Protein AF-A0A4R3MJ54-F1 (afdb_monomer_lite)

Secondary structure (DSSP, 8-state):
--HHHHHHHHH--S------S--PPP---HHHHHHHHHHHHH-TT--HHHHHHHHHHTT----HHHHHHHHHHHHHTTSS--HHHHT------------SS-PPPPTT-----

Organism: NCBI:txid747076

Foldseek 3Di:
DPPVVVVCCVVPVDDDDPDDPDDDDDPDDPVLLVLLLVVCVVPVQDALVRSVVVCVVVVDPDDSVNSNVSVVVCVVVVSHPDNVVVVPDPDDDPPPPPPPDDDDDPPPDDPDD

Structure (mmCIF, N/CA/C/O backbone):
data_AF-A0A4R3MJ54-F1
#
_entry.id   AF-A0A4R3MJ54-F1
#
loop_
_atom_site.group_PDB
_atom_site.id
_atom_site.type_symbol
_atom_site.label_atom_id
_atom_site.label_alt_id
_atom_site.label_comp_id
_atom_site.label_asym_id
_atom_site.label_entity_id
_atom_site.label_seq_id
_atom_site.pdbx_PDB_ins_code
_atom_site.Cartn_x
_atom_site.Cartn_y
_atom_site.Cartn_z
_atom_site.occupancy
_atom_site.B_iso_or_equiv
_atom_site.auth_seq_id
_atom_site.auth_comp_id
_atom_site.auth_asym_id
_atom_site.auth_atom_id
_atom_site.pdbx_PDB_model_num
ATOM 1 N N . MET A 1 1 ? 2.375 31.505 27.349 1.00 58.31 1 MET A N 1
ATOM 2 C CA . MET A 1 1 ? 1.469 30.976 26.301 1.00 58.31 1 MET A CA 1
ATOM 3 C C . MET A 1 1 ? 0.898 32.161 25.542 1.00 58.31 1 MET A C 1
ATOM 5 O O . MET A 1 1 ? 0.483 33.096 26.214 1.00 58.31 1 MET A O 1
ATOM 9 N N . PRO A 1 2 ? 0.889 32.179 24.201 1.00 77.75 2 PRO A N 1
ATOM 10 C CA . PRO A 1 2 ? 0.286 33.289 23.465 1.00 77.75 2 PRO A CA 1
ATOM 11 C C . PRO A 1 2 ? -1.209 33.415 23.804 1.00 77.75 2 PRO A C 1
ATOM 13 O O . PRO A 1 2 ? -1.910 32.402 23.894 1.00 77.75 2 PRO A O 1
ATOM 16 N N . HIS A 1 3 ? -1.696 34.650 23.979 1.00 69.94 3 HIS A N 1
ATOM 17 C CA . HIS A 1 3 ? -3.081 34.949 24.382 1.00 69.94 3 HIS A CA 1
ATOM 18 C C . HIS A 1 3 ? -4.115 34.290 23.454 1.00 69.94 3 HIS A C 1
ATOM 20 O O . HIS A 1 3 ? -5.121 33.761 23.918 1.00 69.94 3 HIS A O 1
ATOM 26 N N . SER A 1 4 ? -3.814 34.205 22.154 1.00 72.00 4 SER A N 1
ATOM 27 C CA . SER A 1 4 ? -4.653 33.542 21.144 1.00 72.00 4 SER A CA 1
ATOM 28 C C . SER A 1 4 ? -4.930 32.062 21.435 1.00 72.00 4 SER A C 1
ATOM 30 O O . SER A 1 4 ? -5.965 31.529 21.040 1.00 72.00 4 SER A O 1
ATOM 32 N N . THR A 1 5 ? -4.027 31.379 22.144 1.00 67.00 5 THR A N 1
ATOM 33 C CA . THR A 1 5 ? -4.227 29.987 22.559 1.00 67.00 5 THR A CA 1
ATOM 34 C C . THR A 1 5 ? -5.134 29.911 23.784 1.00 67.00 5 THR A C 1
ATOM 36 O O . THR A 1 5 ? -6.029 29.073 23.789 1.00 67.00 5 THR A O 1
ATOM 39 N N . LEU A 1 6 ? -4.958 30.792 24.777 1.00 76.50 6 LEU A N 1
ATOM 40 C CA . LEU A 1 6 ? -5.797 30.839 25.984 1.00 76.50 6 LEU A CA 1
ATOM 41 C C . LEU A 1 6 ? -7.266 31.123 25.649 1.00 76.50 6 LEU A C 1
ATOM 43 O O . LEU A 1 6 ? -8.127 30.332 26.027 1.00 76.50 6 LEU A O 1
ATOM 47 N N . TYR A 1 7 ? -7.539 32.161 24.852 1.00 80.94 7 TYR A N 1
ATOM 48 C CA . TYR A 1 7 ? -8.907 32.496 24.436 1.00 80.94 7 TYR A CA 1
ATOM 49 C C . TYR A 1 7 ? -9.573 31.365 23.644 1.00 80.94 7 TYR A C 1
ATOM 51 O O . TYR A 1 7 ? -10.727 31.025 23.890 1.00 80.94 7 TYR A O 1
ATOM 59 N N . ARG A 1 8 ? -8.824 30.681 22.768 1.00 67.81 8 ARG A N 1
ATOM 60 C CA . ARG A 1 8 ? -9.337 29.525 22.017 1.00 67.81 8 ARG A CA 1
ATOM 61 C C . ARG A 1 8 ? -9.779 28.370 22.926 1.00 67.81 8 ARG A C 1
ATOM 63 O O . ARG A 1 8 ? -10.721 27.669 22.572 1.00 67.81 8 ARG A O 1
ATOM 70 N N . TRP A 1 9 ? -9.092 28.135 24.046 1.00 75.88 9 TRP A N 1
ATOM 71 C CA . TRP A 1 9 ? -9.472 27.099 25.018 1.00 75.88 9 TRP A CA 1
ATOM 72 C C . TRP A 1 9 ? -10.638 27.532 25.904 1.00 75.88 9 TRP A C 1
ATOM 74 O O . TRP A 1 9 ? -11.482 26.696 26.214 1.00 75.88 9 TRP A O 1
ATOM 84 N N . GLN A 1 10 ? -10.697 28.814 26.271 1.00 78.75 10 GLN A N 1
ATOM 85 C CA . GLN A 1 10 ? -11.785 29.379 27.065 1.00 78.75 10 GLN A CA 1
ATOM 86 C C . GLN A 1 10 ? -13.118 29.358 26.301 1.00 78.75 10 GLN A C 1
ATOM 88 O O . GLN A 1 10 ? -14.137 28.982 26.866 1.00 78.75 10 GLN A O 1
ATOM 93 N N . GLU A 1 11 ? -13.109 29.678 25.003 1.00 75.19 11 GLU A N 1
ATOM 94 C CA . GLU A 1 11 ? -14.313 29.617 24.161 1.00 75.19 11 GLU A CA 1
ATOM 95 C C . GLU A 1 11 ? -14.682 28.193 23.718 1.00 75.19 11 GLU A C 1
ATOM 97 O O . GLU A 1 11 ? -15.835 27.922 23.382 1.00 75.19 11 GLU A O 1
ATOM 102 N N . ARG A 1 12 ? -13.704 27.281 23.615 1.00 72.00 12 ARG A N 1
ATOM 103 C CA . ARG A 1 12 ? -13.902 25.933 23.048 1.00 72.00 12 ARG A CA 1
ATOM 104 C C . ARG A 1 12 ? -13.123 24.880 23.845 1.00 72.00 12 ARG A C 1
ATOM 106 O O . ARG A 1 12 ? -12.088 24.402 23.367 1.00 72.00 12 ARG A O 1
ATOM 113 N N . PRO A 1 13 ? -13.624 24.487 25.031 1.00 75.62 13 PRO A N 1
ATOM 114 C CA . PRO A 1 13 ? -12.937 23.550 25.923 1.00 75.62 13 PRO A CA 1
ATOM 115 C C . PRO A 1 13 ? -12.831 22.129 25.344 1.00 75.62 13 PRO A C 1
ATOM 117 O O . PRO A 1 13 ? -11.919 21.376 25.696 1.00 75.62 13 PRO A O 1
ATOM 120 N N . GLU A 1 14 ? -13.708 21.760 24.404 1.00 78.94 14 GLU A N 1
ATOM 121 C CA . GLU A 1 14 ? -13.667 20.445 23.768 1.00 78.94 14 GLU A CA 1
ATOM 122 C C . GLU A 1 14 ? -12.573 20.315 22.698 1.00 78.94 14 GLU A C 1
ATOM 124 O O . GLU A 1 14 ? -12.481 21.063 21.715 1.00 78.94 14 GLU A O 1
ATOM 129 N N . ARG A 1 15 ? -11.741 19.280 22.857 1.00 72.19 15 ARG A N 1
ATOM 130 C CA . ARG A 1 15 ? -10.615 18.986 21.966 1.00 72.19 15 ARG A CA 1
ATOM 131 C C . ARG A 1 15 ? -11.093 18.428 20.625 1.00 72.19 15 ARG A C 1
ATOM 133 O O . ARG A 1 15 ? -11.213 17.221 20.447 1.00 72.19 15 ARG A O 1
ATOM 140 N N . ARG A 1 16 ? -11.267 19.300 19.630 1.00 73.69 16 ARG A N 1
ATOM 141 C CA . ARG A 1 16 ? -11.438 18.875 18.229 1.00 73.69 16 ARG A CA 1
ATOM 142 C C . ARG A 1 16 ? -10.146 18.307 17.632 1.00 73.69 16 ARG A C 1
ATOM 144 O O . ARG A 1 16 ? -9.034 18.652 18.041 1.00 73.69 16 ARG A O 1
ATOM 151 N N . SER A 1 17 ? -10.308 17.475 16.603 1.00 79.12 17 SER A N 1
ATOM 152 C CA . SER A 1 17 ? -9.201 16.934 15.811 1.00 79.12 17 SER A CA 1
ATOM 153 C C . SER A 1 17 ? -8.301 18.046 15.260 1.00 79.12 17 SER A C 1
ATOM 155 O O . SER A 1 17 ? -8.778 19.043 14.719 1.00 79.12 17 SER A O 1
ATOM 157 N N . ARG A 1 18 ? -6.982 17.848 15.364 1.00 82.00 18 ARG A N 1
ATOM 158 C CA . ARG A 1 18 ? -5.956 18.728 14.775 1.00 82.00 18 ARG A CA 1
ATOM 159 C C . ARG A 1 18 ? -5.631 18.362 13.325 1.00 82.00 18 ARG A C 1
ATOM 161 O O . ARG A 1 18 ? -4.673 18.884 12.761 1.00 82.00 18 ARG A O 1
ATOM 168 N N . ARG A 1 19 ? -6.377 17.424 12.732 1.00 83.81 19 ARG A N 1
ATOM 169 C CA . ARG A 1 19 ? -6.112 16.950 11.375 1.00 83.81 19 ARG A CA 1
ATOM 170 C C . ARG A 1 19 ? -6.243 18.117 10.383 1.00 83.81 19 ARG A C 1
ATOM 172 O O . ARG A 1 19 ? -7.262 18.809 10.411 1.00 83.81 19 ARG A O 1
ATOM 179 N N . PRO A 1 20 ? -5.255 18.326 9.494 1.00 90.25 20 PRO A N 1
ATOM 180 C CA . PRO A 1 20 ? -5.349 19.325 8.438 1.00 90.25 20 PRO A CA 1
ATOM 181 C C . PRO A 1 20 ? -6.620 19.149 7.605 1.00 90.25 20 PRO A C 1
ATOM 183 O O . PRO A 1 20 ? -6.979 18.027 7.243 1.00 90.25 20 PRO A O 1
ATOM 186 N N . LYS A 1 21 ? -7.274 20.266 7.266 1.00 86.88 21 LYS A N 1
ATOM 187 C CA . LYS A 1 21 ? -8.498 20.266 6.446 1.00 86.88 21 LYS A CA 1
ATOM 188 C C . LYS A 1 21 ? -8.245 19.799 5.008 1.00 86.88 21 LYS A C 1
ATOM 190 O O . LYS A 1 21 ? -9.147 19.269 4.374 1.00 86.88 21 LYS A O 1
ATOM 195 N N . ARG A 1 22 ? -7.027 19.998 4.491 1.00 87.06 22 ARG A N 1
ATOM 196 C CA . ARG A 1 22 ? -6.618 19.591 3.141 1.00 87.06 22 ARG A CA 1
ATOM 197 C C . ARG A 1 22 ? -5.481 18.583 3.239 1.00 87.06 22 ARG A C 1
ATOM 199 O O . ARG A 1 22 ? -4.383 18.915 3.671 1.00 87.06 22 ARG A O 1
ATOM 206 N N . THR A 1 23 ? -5.759 17.348 2.842 1.00 85.62 23 THR A N 1
ATOM 207 C CA . THR A 1 23 ? -4.754 16.291 2.683 1.00 85.62 23 THR A CA 1
ATOM 208 C C . THR A 1 23 ? -4.680 15.896 1.220 1.00 85.62 23 THR A C 1
ATOM 210 O O . THR A 1 23 ? -5.715 15.843 0.559 1.00 85.62 23 THR A O 1
ATOM 213 N N . ARG A 1 24 ? -3.481 15.584 0.718 1.00 81.94 24 ARG A N 1
ATOM 214 C CA . ARG A 1 24 ? -3.311 15.122 -0.665 1.00 81.94 24 ARG A CA 1
ATOM 215 C C . ARG A 1 24 ? -4.176 13.871 -0.917 1.00 81.94 24 ARG A C 1
ATOM 217 O O . ARG A 1 24 ? -4.052 12.909 -0.151 1.00 81.94 24 ARG A O 1
ATOM 224 N N . PRO A 1 25 ? -5.037 13.862 -1.950 1.00 79.19 25 PRO A N 1
ATOM 225 C CA . PRO A 1 25 ? -5.807 12.678 -2.305 1.00 79.19 25 PRO A CA 1
ATOM 226 C C . PRO A 1 25 ? -4.886 11.581 -2.848 1.00 79.19 25 PRO A C 1
ATOM 228 O O . PRO A 1 25 ? -3.768 11.840 -3.299 1.00 79.19 25 PRO A O 1
ATOM 231 N N . LYS A 1 26 ? -5.354 10.334 -2.807 1.00 81.50 26 LYS A N 1
ATOM 232 C CA . LYS A 1 26 ? -4.662 9.226 -3.477 1.00 81.50 26 LYS A CA 1
ATOM 233 C C . LYS A 1 26 ? -4.754 9.458 -4.988 1.00 81.50 26 LYS A C 1
ATOM 235 O O . LYS A 1 26 ? -5.854 9.593 -5.503 1.00 81.50 26 LYS A O 1
ATOM 240 N N . THR A 1 27 ? -3.618 9.498 -5.680 1.00 85.75 27 THR A N 1
ATOM 241 C CA . THR A 1 27 ? -3.530 9.777 -7.130 1.00 85.75 27 THR A CA 1
ATOM 242 C C . THR A 1 27 ? -3.264 8.503 -7.943 1.00 85.75 27 THR A C 1
ATOM 244 O O . THR A 1 27 ? -2.604 8.546 -8.973 1.00 85.75 27 THR A O 1
ATOM 247 N N . TRP A 1 28 ? -3.663 7.329 -7.451 1.00 89.06 28 TRP A N 1
ATOM 248 C CA . TRP A 1 28 ? -3.352 6.076 -8.148 1.00 89.06 28 TRP A CA 1
ATOM 249 C C . TRP A 1 28 ? -4.327 5.861 -9.297 1.00 89.06 28 TRP A C 1
ATOM 251 O O . TRP A 1 28 ? -5.535 5.990 -9.107 1.00 89.06 28 TRP A O 1
ATOM 261 N N . MET A 1 29 ? -3.799 5.513 -10.467 1.00 89.69 29 MET A N 1
ATOM 262 C CA . MET A 1 29 ? -4.618 5.151 -11.620 1.00 89.69 29 MET A CA 1
ATOM 263 C C . MET A 1 29 ? -5.394 3.854 -11.331 1.00 89.69 29 MET A C 1
ATOM 265 O O . MET A 1 29 ? -4.802 2.939 -10.751 1.00 89.69 29 MET A O 1
ATOM 269 N N . PRO A 1 30 ? -6.667 3.734 -11.752 1.00 91.56 30 PRO A N 1
ATOM 270 C CA . PRO A 1 30 ? -7.459 2.515 -11.563 1.00 91.56 30 PRO A CA 1
ATOM 271 C C . PRO A 1 30 ? -6.763 1.262 -12.107 1.00 91.56 30 PRO A C 1
ATOM 273 O O . PRO A 1 30 ? -6.607 0.291 -11.373 1.00 91.56 30 PRO A O 1
ATOM 276 N N . ALA A 1 31 ? -6.197 1.351 -13.315 1.00 93.50 31 ALA A N 1
ATOM 277 C CA . ALA A 1 31 ? -5.456 0.259 -13.951 1.00 93.50 31 ALA A CA 1
ATOM 278 C C . ALA A 1 31 ? -4.279 -0.258 -13.100 1.00 93.50 31 ALA A C 1
ATOM 280 O O . ALA A 1 31 ? -4.019 -1.456 -13.044 1.00 93.50 31 ALA A O 1
ATOM 281 N N . LEU A 1 32 ? -3.583 0.630 -12.380 1.00 94.88 32 LEU A N 1
ATOM 282 C CA . LEU A 1 32 ? -2.505 0.222 -11.478 1.00 94.88 32 LEU A CA 1
ATOM 283 C C . LEU A 1 32 ? -3.050 -0.538 -10.260 1.00 94.88 32 LEU A C 1
ATOM 285 O O . LEU A 1 32 ? -2.410 -1.467 -9.773 1.00 94.88 32 LEU A O 1
ATOM 289 N N . VAL A 1 33 ? -4.204 -0.123 -9.736 1.00 95.00 33 VAL A N 1
ATOM 290 C CA . VAL A 1 33 ? -4.841 -0.799 -8.599 1.00 95.00 33 VAL A CA 1
ATOM 291 C C . VAL A 1 33 ? -5.287 -2.200 -9.005 1.00 95.00 33 VAL A C 1
ATOM 293 O O . VAL A 1 33 ? -4.995 -3.140 -8.271 1.00 95.00 33 VAL A O 1
ATOM 296 N N . GLU A 1 34 ? -5.900 -2.338 -10.179 1.00 95.62 34 GLU A N 1
ATOM 297 C CA . GLU A 1 34 ? -6.322 -3.622 -10.751 1.00 95.62 34 GLU A CA 1
ATOM 298 C C . GLU A 1 34 ? -5.130 -4.548 -11.020 1.00 95.62 34 GLU A C 1
ATOM 300 O O . GLU A 1 34 ? -5.147 -5.706 -10.609 1.00 95.62 34 GLU A O 1
ATOM 305 N N . ALA A 1 35 ? -4.045 -4.035 -11.609 1.00 95.81 35 ALA A N 1
ATOM 306 C CA . ALA A 1 35 ? -2.832 -4.821 -11.842 1.00 95.81 35 ALA A CA 1
ATOM 307 C C . ALA A 1 35 ? -2.197 -5.315 -10.529 1.00 95.81 35 ALA A C 1
ATOM 309 O O . ALA A 1 35 ? -1.762 -6.465 -10.426 1.00 95.81 35 ALA A O 1
ATOM 310 N N . VAL A 1 36 ? -2.163 -4.463 -9.494 1.00 95.50 36 VAL A N 1
ATOM 311 C CA . VAL A 1 36 ? -1.693 -4.854 -8.155 1.00 95.50 36 VAL A CA 1
ATOM 312 C C . VAL A 1 36 ? -2.629 -5.885 -7.528 1.00 95.50 36 VAL A C 1
ATOM 314 O O . VAL A 1 36 ? -2.138 -6.811 -6.887 1.00 95.50 36 VAL A O 1
ATOM 317 N N . GLU A 1 37 ? -3.944 -5.732 -7.679 1.00 95.62 37 GLU A N 1
ATOM 318 C CA . GLU A 1 37 ? -4.943 -6.674 -7.170 1.00 95.62 37 GLU A CA 1
ATOM 319 C C . GLU A 1 37 ? -4.790 -8.048 -7.826 1.00 95.62 37 GLU A C 1
ATOM 321 O O . GLU A 1 37 ? -4.598 -9.022 -7.102 1.00 95.62 37 GLU A O 1
ATOM 326 N N . SER A 1 38 ? -4.749 -8.118 -9.161 1.00 95.50 38 SER A N 1
ATOM 327 C CA . SER A 1 38 ? -4.558 -9.364 -9.919 1.00 95.50 38 SER A CA 1
ATOM 328 C C . SER A 1 38 ? -3.294 -10.098 -9.480 1.00 95.50 38 SER A C 1
ATOM 330 O O . SER A 1 38 ? -3.370 -11.218 -8.983 1.00 95.50 38 SER A O 1
ATOM 332 N N . LEU A 1 39 ? -2.132 -9.432 -9.529 1.00 95.12 39 LEU A N 1
ATOM 333 C CA . LEU A 1 39 ? -0.857 -10.049 -9.140 1.00 95.12 39 LEU A CA 1
ATOM 334 C C . LEU A 1 39 ? -0.854 -10.531 -7.689 1.00 95.12 39 LEU A C 1
ATOM 336 O O . LEU A 1 39 ? -0.135 -11.460 -7.320 1.00 95.12 39 LEU A O 1
ATOM 340 N N . ARG A 1 40 ? -1.613 -9.858 -6.831 1.00 93.81 40 ARG A N 1
ATOM 341 C CA . ARG A 1 40 ? -1.702 -10.191 -5.420 1.00 93.81 40 ARG A CA 1
ATOM 342 C C . ARG A 1 40 ? -2.675 -11.339 -5.157 1.00 93.81 40 ARG A C 1
ATOM 344 O O . ARG A 1 40 ? -2.465 -12.044 -4.174 1.00 93.81 40 ARG A O 1
ATOM 351 N N . LEU A 1 41 ? -3.689 -11.534 -5.994 1.00 92.50 41 LEU A N 1
ATOM 352 C CA . LEU A 1 41 ? -4.551 -12.716 -5.973 1.00 92.50 41 LEU A CA 1
ATOM 353 C C . LEU A 1 41 ? -3.798 -13.946 -6.495 1.00 92.50 41 LEU A C 1
ATOM 355 O O . LEU A 1 41 ? -3.816 -14.979 -5.829 1.00 92.50 41 LEU A O 1
ATOM 359 N N . ASP A 1 42 ? -3.044 -13.798 -7.587 1.00 93.69 42 ASP A N 1
ATOM 360 C CA . ASP A 1 42 ? -2.206 -14.864 -8.160 1.00 93.69 42 ASP A CA 1
ATOM 361 C C . ASP A 1 42 ? -1.057 -15.257 -7.218 1.00 93.69 42 ASP A C 1
ATOM 363 O O . ASP A 1 42 ? -0.678 -16.424 -7.081 1.00 93.69 42 ASP A O 1
ATOM 367 N N . HIS A 1 43 ? -0.487 -14.263 -6.529 1.00 92.19 43 HIS A N 1
ATOM 368 C CA . HIS A 1 43 ? 0.653 -14.437 -5.636 1.00 92.19 43 HIS A CA 1
ATOM 369 C C . HIS A 1 43 ? 0.394 -13.838 -4.247 1.00 92.19 43 HIS A C 1
ATOM 371 O O . HIS A 1 43 ? 1.003 -12.836 -3.839 1.00 92.19 43 HIS A O 1
ATOM 377 N N . PRO A 1 44 ? -0.439 -14.499 -3.429 1.00 89.56 44 PRO A N 1
ATOM 378 C CA . PRO A 1 44 ? -0.938 -13.935 -2.177 1.00 89.56 44 PRO A CA 1
ATOM 379 C C . PRO A 1 44 ? 0.146 -13.744 -1.100 1.00 89.56 44 PRO A C 1
ATOM 381 O O . PRO A 1 44 ? -0.018 -12.971 -0.148 1.00 89.56 44 PRO A O 1
ATOM 384 N N . MET A 1 45 ? 1.312 -14.376 -1.264 1.00 88.88 45 MET A N 1
ATOM 385 C CA . MET A 1 45 ? 2.459 -14.235 -0.360 1.00 88.88 45 MET A CA 1
ATOM 386 C C . MET A 1 45 ? 3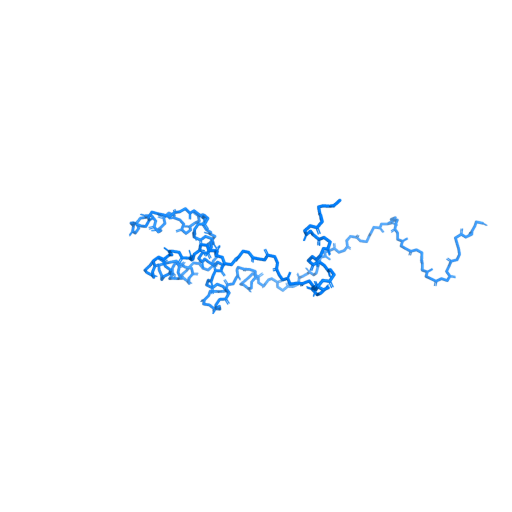.447 -13.126 -0.757 1.00 88.88 45 MET A C 1
ATOM 388 O O . MET A 1 45 ? 4.340 -12.798 0.026 1.00 88.88 45 MET A O 1
ATOM 392 N N . TRP A 1 46 ? 3.329 -12.528 -1.944 1.00 92.06 46 TRP A N 1
ATOM 393 C CA . TRP A 1 46 ? 4.350 -11.613 -2.460 1.00 92.06 46 TRP A CA 1
ATOM 394 C C . TRP A 1 46 ? 4.237 -10.207 -1.880 1.00 92.06 46 TRP A C 1
ATOM 396 O O . TRP A 1 46 ? 3.257 -9.502 -2.095 1.00 92.06 46 TRP A O 1
ATOM 406 N N . GLY A 1 47 ? 5.258 -9.769 -1.143 1.00 89.50 47 GLY A N 1
ATOM 407 C CA . GLY A 1 47 ? 5.331 -8.398 -0.637 1.00 89.50 47 GLY A CA 1
ATOM 408 C C . GLY A 1 47 ? 5.579 -7.356 -1.737 1.00 89.50 47 GLY A C 1
ATOM 409 O O . GLY A 1 47 ? 5.876 -7.687 -2.883 1.00 89.50 47 GLY A O 1
ATOM 410 N N . LYS A 1 48 ? 5.542 -6.074 -1.352 1.00 92.75 48 LYS A N 1
ATOM 411 C CA . LYS A 1 48 ? 5.741 -4.917 -2.247 1.00 92.75 48 LYS A CA 1
ATOM 412 C C . LYS A 1 48 ? 6.985 -5.012 -3.149 1.00 92.75 48 LYS A C 1
ATOM 414 O O . LYS A 1 48 ? 6.895 -4.685 -4.323 1.00 92.75 48 LYS A O 1
ATOM 419 N N . ALA A 1 49 ? 8.100 -5.527 -2.624 1.00 92.62 49 ALA A N 1
ATOM 420 C CA . ALA A 1 49 ? 9.356 -5.656 -3.365 1.00 92.62 49 ALA A CA 1
ATOM 421 C C . ALA A 1 49 ? 9.289 -6.703 -4.489 1.00 92.62 49 ALA A C 1
ATOM 423 O O . ALA A 1 49 ? 9.928 -6.542 -5.520 1.00 92.62 49 ALA A O 1
ATOM 424 N N . LYS A 1 50 ? 8.487 -7.764 -4.317 1.00 93.25 50 LYS A N 1
ATOM 425 C CA . LYS A 1 50 ? 8.287 -8.791 -5.352 1.00 93.25 50 LYS A CA 1
ATOM 426 C C . LYS A 1 50 ? 7.254 -8.373 -6.395 1.00 93.25 50 LYS A C 1
ATOM 428 O O . LYS A 1 50 ? 7.365 -8.771 -7.546 1.00 93.25 50 LYS A O 1
ATOM 433 N N . LEU A 1 51 ? 6.281 -7.553 -6.002 1.00 93.75 51 LEU A N 1
ATOM 434 C CA . LEU A 1 51 ? 5.256 -7.025 -6.906 1.00 93.75 51 LEU A CA 1
ATOM 435 C C . LEU A 1 51 ? 5.758 -5.847 -7.758 1.00 93.75 51 LEU A C 1
ATOM 437 O O . LEU A 1 51 ? 5.237 -5.618 -8.841 1.00 93.75 51 LEU A O 1
ATOM 441 N N . GLY A 1 52 ? 6.793 -5.125 -7.319 1.00 93.50 52 GLY A N 1
ATOM 442 C CA . GLY A 1 52 ? 7.372 -4.003 -8.069 1.00 93.50 52 GLY A CA 1
ATOM 443 C C . GLY A 1 52 ? 7.894 -4.370 -9.470 1.00 93.50 52 GLY A C 1
ATOM 444 O O . GLY A 1 52 ? 7.467 -3.745 -10.440 1.00 93.50 52 GLY A O 1
ATOM 445 N N . PRO A 1 53 ? 8.789 -5.366 -9.620 1.00 94.75 53 PRO A N 1
ATOM 446 C CA . PRO A 1 53 ? 9.329 -5.763 -10.922 1.00 94.75 53 PRO A CA 1
ATOM 447 C C . PRO A 1 53 ? 8.283 -6.144 -11.990 1.00 94.75 53 PRO A C 1
ATOM 449 O O . PRO A 1 53 ? 8.384 -5.607 -13.093 1.00 94.75 53 PRO A O 1
ATOM 452 N N . PRO A 1 54 ? 7.270 -7.003 -11.731 1.00 95.06 54 PRO A N 1
ATOM 453 C CA . PRO A 1 54 ? 6.258 -7.319 -12.742 1.00 95.06 54 PRO A CA 1
ATOM 454 C C . PRO A 1 54 ? 5.417 -6.100 -13.140 1.00 95.06 54 PRO A C 1
ATOM 456 O O . PRO A 1 54 ? 5.160 -5.926 -14.325 1.00 95.06 54 PRO A O 1
ATOM 459 N N . LEU A 1 55 ? 5.081 -5.2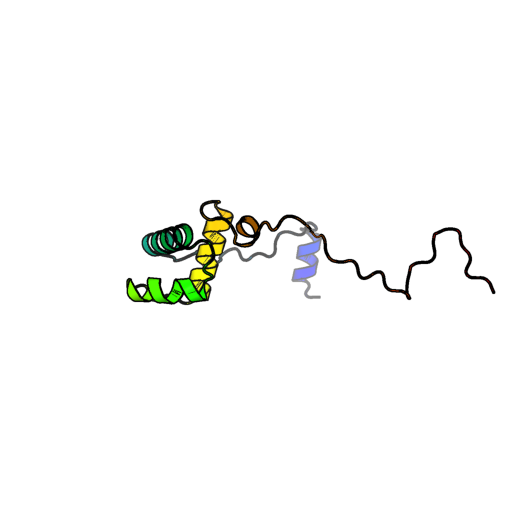07 -12.201 1.00 95.25 55 LEU A N 1
ATOM 460 C CA . LEU A 1 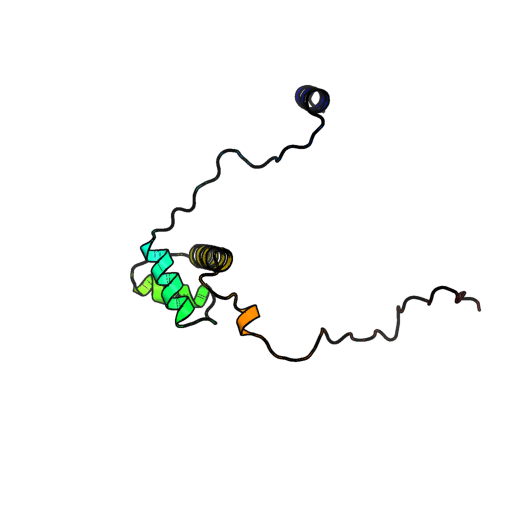55 ? 4.365 -3.963 -12.516 1.00 95.25 55 LEU A CA 1
ATOM 461 C C . LEU A 1 55 ? 5.196 -3.030 -13.408 1.00 95.25 55 LEU A C 1
ATOM 463 O O . LEU A 1 55 ? 4.670 -2.441 -14.347 1.00 95.25 55 LEU A O 1
ATOM 467 N N . ARG A 1 56 ? 6.509 -2.927 -13.163 1.00 94.50 56 ARG A N 1
ATOM 468 C CA . ARG A 1 56 ? 7.411 -2.137 -14.019 1.00 94.50 56 ARG A CA 1
ATOM 469 C C . ARG A 1 56 ? 7.536 -2.729 -15.421 1.00 94.50 56 ARG A C 1
ATOM 471 O O . ARG A 1 56 ? 7.550 -1.973 -16.384 1.00 94.50 56 ARG A O 1
ATOM 478 N N . ARG A 1 57 ? 7.556 -4.063 -15.551 1.00 93.88 57 ARG A N 1
ATOM 479 C CA . ARG A 1 57 ? 7.529 -4.741 -16.863 1.00 93.88 57 ARG A CA 1
ATOM 480 C C . ARG A 1 57 ? 6.229 -4.507 -17.633 1.00 93.88 57 ARG A C 1
ATOM 482 O O . ARG A 1 57 ? 6.262 -4.480 -18.852 1.00 93.88 57 ARG A O 1
ATOM 489 N N . GLN A 1 58 ? 5.115 -4.298 -16.935 1.00 93.00 58 GLN A N 1
ATOM 490 C CA . GLN A 1 58 ? 3.832 -3.905 -17.532 1.00 93.00 58 GLN A CA 1
ATOM 491 C C . GLN A 1 58 ? 3.766 -2.407 -17.899 1.00 93.00 58 GLN A C 1
ATOM 493 O O . GLN A 1 58 ? 2.732 -1.938 -18.359 1.00 93.00 58 GLN A O 1
ATOM 498 N N . GLY A 1 59 ? 4.846 -1.642 -17.690 1.00 93.12 59 GLY A N 1
ATOM 499 C CA . GLY A 1 59 ? 4.927 -0.218 -18.032 1.00 93.12 59 GLY A CA 1
ATOM 500 C C . GLY A 1 59 ? 4.579 0.742 -16.891 1.00 93.12 59 GLY A C 1
ATOM 501 O O . GLY A 1 59 ? 4.612 1.957 -17.080 1.00 93.12 59 GLY A O 1
ATOM 502 N N . PHE A 1 60 ? 4.286 0.250 -15.681 1.00 92.19 60 PHE A N 1
ATOM 503 C CA . PHE A 1 60 ? 3.980 1.124 -14.548 1.00 92.19 60 PHE A CA 1
ATOM 504 C C . PHE A 1 60 ? 5.251 1.639 -13.856 1.00 92.19 60 PHE A C 1
ATOM 506 O O . PHE A 1 60 ? 5.992 0.888 -13.216 1.00 92.19 60 PHE A O 1
ATOM 513 N N . ALA A 1 61 ? 5.462 2.956 -13.878 1.00 90.44 61 ALA A N 1
ATOM 514 C CA . ALA A 1 61 ? 6.525 3.616 -13.119 1.00 90.44 61 ALA A CA 1
ATOM 515 C C . ALA A 1 61 ? 6.142 3.762 -11.631 1.00 90.44 61 ALA A C 1
ATOM 517 O O . ALA A 1 61 ? 5.650 4.801 -11.189 1.00 90.44 61 ALA A O 1
ATOM 518 N N . VAL A 1 62 ? 6.339 2.701 -10.837 1.00 91.50 62 VAL A N 1
ATOM 519 C CA . VAL A 1 62 ? 5.944 2.671 -9.416 1.00 91.50 62 VAL A CA 1
ATOM 520 C C . VAL A 1 62 ? 7.078 2.319 -8.456 1.00 91.50 62 VAL A C 1
ATOM 522 O O . VAL A 1 62 ? 7.907 1.435 -8.697 1.00 91.50 62 VAL A O 1
ATOM 525 N N . SER A 1 63 ? 7.079 3.000 -7.308 1.00 92.62 63 SER A N 1
ATOM 526 C CA . SER A 1 63 ? 7.944 2.681 -6.172 1.00 92.62 63 SER A CA 1
ATOM 527 C C . SER A 1 63 ? 7.300 1.640 -5.258 1.00 92.62 63 SER A C 1
ATOM 529 O O . SER A 1 63 ? 6.074 1.539 -5.151 1.00 92.62 63 SER A O 1
ATOM 531 N N . ASP A 1 64 ? 8.131 0.915 -4.517 1.00 93.75 64 ASP A N 1
ATOM 532 C CA . ASP A 1 64 ? 7.685 -0.087 -3.548 1.00 93.75 64 ASP A CA 1
ATOM 533 C C . ASP A 1 64 ? 6.763 0.512 -2.475 1.00 93.75 64 ASP A C 1
ATOM 535 O O . ASP A 1 64 ? 5.847 -0.147 -1.980 1.00 93.75 64 ASP A O 1
ATOM 539 N N . ALA A 1 65 ? 6.972 1.783 -2.118 1.00 92.81 65 ALA A N 1
ATOM 540 C CA . ALA A 1 65 ? 6.104 2.500 -1.191 1.00 92.81 65 ALA A CA 1
ATOM 541 C C . ALA A 1 65 ? 4.698 2.709 -1.773 1.00 92.81 65 ALA A C 1
ATOM 543 O O . ALA A 1 65 ? 3.713 2.519 -1.060 1.00 92.81 65 ALA A O 1
ATOM 544 N N . THR A 1 66 ? 4.590 3.063 -3.057 1.00 93.56 66 THR A N 1
ATOM 545 C CA . THR A 1 66 ? 3.299 3.199 -3.748 1.00 93.56 66 THR A CA 1
ATOM 546 C C . THR A 1 66 ? 2.568 1.860 -3.798 1.00 93.56 66 THR A C 1
ATOM 548 O O . THR A 1 66 ? 1.418 1.792 -3.368 1.00 93.56 66 THR A O 1
ATOM 551 N N . VAL A 1 67 ? 3.256 0.785 -4.194 1.00 94.69 67 VAL A N 1
ATOM 552 C CA . VAL A 1 67 ? 2.696 -0.579 -4.207 1.00 94.69 67 VAL A CA 1
ATOM 553 C C . VAL A 1 67 ? 2.218 -0.988 -2.810 1.00 94.69 67 VAL A C 1
ATOM 555 O O . VAL A 1 67 ? 1.093 -1.450 -2.639 1.00 94.69 67 VAL A O 1
ATOM 558 N N . GLY A 1 68 ? 3.026 -0.741 -1.774 1.00 94.00 68 GLY A N 1
ATOM 559 C CA . GLY A 1 68 ? 2.652 -1.027 -0.388 1.00 94.00 68 GLY A CA 1
ATOM 560 C C . GLY A 1 68 ? 1.407 -0.264 0.082 1.00 94.00 68 GLY A C 1
ATOM 561 O O . GLY A 1 68 ? 0.566 -0.837 0.776 1.00 94.00 68 GLY A O 1
ATOM 562 N N . ARG A 1 69 ? 1.247 1.006 -0.317 1.00 94.44 69 ARG A N 1
ATOM 563 C CA . ARG A 1 69 ? 0.046 1.796 0.005 1.00 94.44 69 ARG A CA 1
ATOM 564 C C . ARG A 1 69 ? -1.201 1.268 -0.712 1.00 94.44 69 ARG A C 1
ATOM 566 O O . ARG A 1 69 ? -2.273 1.279 -0.108 1.00 94.44 69 ARG A O 1
ATOM 573 N N . ILE A 1 70 ? -1.067 0.790 -1.952 1.00 94.94 70 ILE A N 1
ATOM 574 C CA . ILE A 1 70 ? -2.169 0.168 -2.704 1.00 94.94 70 ILE A CA 1
ATOM 575 C C . ILE A 1 70 ? -2.589 -1.144 -2.038 1.00 94.94 70 ILE A C 1
ATOM 577 O O . ILE A 1 70 ? -3.769 -1.322 -1.755 1.00 94.94 70 ILE A O 1
ATOM 581 N N . ILE A 1 71 ? -1.640 -2.012 -1.672 1.00 94.12 71 ILE A N 1
ATOM 582 C CA . ILE A 1 71 ? -1.938 -3.259 -0.947 1.00 94.12 71 ILE A CA 1
ATOM 583 C C . ILE A 1 71 ? -2.678 -2.965 0.363 1.00 94.12 71 ILE A C 1
ATOM 585 O O . ILE A 1 71 ? -3.705 -3.578 0.642 1.00 94.12 71 ILE A O 1
ATOM 589 N N . ALA A 1 72 ? -2.199 -2.000 1.155 1.00 93.69 72 ALA A N 1
ATOM 590 C CA . ALA A 1 72 ? -2.869 -1.602 2.393 1.00 93.69 72 ALA A CA 1
ATOM 591 C C . ALA A 1 72 ? -4.298 -1.093 2.138 1.00 93.69 72 ALA A C 1
ATOM 593 O O . ALA A 1 72 ? -5.210 -1.379 2.911 1.00 93.69 72 ALA A O 1
ATOM 594 N N . HIS A 1 73 ? -4.507 -0.367 1.038 1.00 93.88 73 HIS A N 1
ATOM 595 C CA . HIS A 1 73 ? -5.829 0.094 0.635 1.00 93.88 73 HIS A CA 1
ATOM 596 C C . HIS A 1 73 ? -6.767 -1.051 0.227 1.00 93.88 73 HIS A C 1
ATOM 598 O O . HIS A 1 73 ? -7.928 -1.030 0.632 1.00 93.88 73 HIS A O 1
ATOM 604 N N . LEU A 1 74 ? -6.271 -2.036 -0.527 1.00 94.06 74 LEU A N 1
ATOM 605 C CA . LEU A 1 74 ? -7.028 -3.218 -0.949 1.00 94.06 74 LEU A CA 1
ATOM 606 C C . LEU A 1 74 ? -7.394 -4.116 0.240 1.00 94.06 74 LEU A C 1
ATOM 608 O O . LEU A 1 74 ? -8.534 -4.563 0.334 1.00 94.06 74 LEU A O 1
ATOM 612 N N . ILE A 1 75 ? -6.471 -4.306 1.189 1.00 94.06 75 ILE A N 1
ATOM 613 C CA . ILE A 1 75 ? -6.731 -5.027 2.447 1.00 94.06 75 ILE A CA 1
ATOM 614 C C . ILE A 1 75 ? -7.813 -4.315 3.260 1.00 94.06 75 ILE A C 1
ATOM 616 O O . ILE A 1 75 ? -8.752 -4.955 3.720 1.00 94.06 75 ILE A O 1
ATOM 620 N N . ALA A 1 76 ? -7.723 -2.989 3.407 1.00 93.81 76 ALA A N 1
ATOM 621 C CA . ALA A 1 76 ? -8.729 -2.210 4.133 1.00 93.81 76 ALA A CA 1
ATOM 622 C C . ALA A 1 76 ? -10.126 -2.289 3.489 1.00 93.81 76 ALA A C 1
ATOM 624 O O . ALA A 1 76 ? -11.124 -2.098 4.175 1.00 93.81 76 ALA A O 1
ATOM 625 N N . ARG A 1 77 ? -10.197 -2.569 2.182 1.00 92.88 77 ARG A N 1
ATOM 626 C CA . ARG A 1 77 ? -11.444 -2.804 1.440 1.00 92.88 77 ARG A CA 1
ATOM 627 C C . ARG A 1 77 ? -11.869 -4.277 1.389 1.00 92.88 77 ARG A C 1
ATOM 629 O O . ARG A 1 77 ? -12.887 -4.570 0.776 1.00 92.88 77 ARG A O 1
ATOM 636 N N . GLY A 1 78 ? -11.098 -5.195 1.973 1.00 91.50 78 GLY A N 1
ATOM 637 C CA . GLY A 1 78 ? -11.385 -6.633 1.957 1.00 91.50 78 GLY A CA 1
ATOM 638 C C . GLY A 1 78 ? -11.176 -7.327 0.606 1.00 91.50 78 GLY A C 1
ATOM 639 O O . GLY A 1 78 ? -11.537 -8.487 0.468 1.00 91.50 78 GLY A O 1
ATOM 640 N N . ARG A 1 79 ? -10.580 -6.649 -0.384 1.00 92.38 79 ARG A N 1
ATOM 641 C CA . ARG A 1 79 ? -10.321 -7.206 -1.726 1.00 92.38 79 ARG A CA 1
ATOM 642 C C . ARG A 1 79 ? -9.171 -8.210 -1.741 1.00 92.38 79 ARG A C 1
ATOM 644 O O . ARG A 1 79 ? -9.164 -9.156 -2.513 1.00 92.38 79 ARG A O 1
ATOM 651 N N . VAL A 1 80 ? -8.196 -8.005 -0.858 1.00 90.75 80 VAL A N 1
ATOM 652 C CA . VAL A 1 80 ? -7.005 -8.847 -0.724 1.00 90.75 80 VAL A CA 1
ATOM 653 C C . VAL A 1 80 ? -6.848 -9.279 0.728 1.00 90.75 80 VAL A C 1
ATOM 655 O O . VAL A 1 80 ? -6.906 -8.451 1.638 1.00 90.75 80 VAL A O 1
ATOM 658 N N . ALA A 1 81 ? -6.550 -10.560 0.948 1.00 86.62 81 ALA A N 1
ATOM 659 C CA . ALA A 1 81 ? -6.245 -11.076 2.276 1.00 86.62 81 ALA A CA 1
ATOM 660 C C . ALA A 1 81 ? -4.857 -10.603 2.773 1.00 86.62 81 ALA A C 1
ATOM 662 O O . ALA A 1 81 ? -3.855 -10.661 2.040 1.00 86.62 81 ALA A O 1
ATOM 663 N N . PRO A 1 82 ? -4.734 -10.158 4.037 1.00 86.50 82 PRO A N 1
ATOM 664 C CA . PRO A 1 82 ? -3.436 -9.818 4.608 1.00 86.50 82 PRO A CA 1
ATOM 665 C C . PRO A 1 82 ? -2.594 -11.091 4.814 1.00 86.50 82 PRO A C 1
ATOM 667 O O . PRO A 1 82 ? -3.104 -12.104 5.288 1.00 86.50 82 PRO A O 1
ATOM 670 N N . VAL A 1 83 ? -1.282 -11.043 4.529 1.00 81.81 83 VAL A N 1
ATOM 671 C CA . VAL A 1 83 ? -0.374 -12.217 4.634 1.00 81.81 83 VAL A CA 1
ATOM 672 C C . VAL A 1 83 ? -0.534 -13.010 5.946 1.00 81.81 83 VAL A C 1
ATOM 674 O O . VAL A 1 83 ? -0.579 -14.236 5.874 1.00 81.81 83 VAL A O 1
ATOM 677 N N . PRO A 1 84 ? -0.659 -12.386 7.139 1.00 71.75 84 PRO A N 1
ATOM 678 C CA . PRO A 1 84 ? -0.833 -13.124 8.392 1.00 71.75 84 PRO A CA 1
ATOM 679 C C . PRO A 1 84 ? -2.066 -14.037 8.433 1.00 71.75 84 PRO A C 1
ATOM 681 O O . PRO A 1 84 ? -2.006 -15.080 9.075 1.00 71.75 84 PRO A O 1
ATOM 684 N N . THR A 1 85 ? -3.156 -13.687 7.737 1.00 64.38 85 THR A N 1
ATOM 685 C CA . THR A 1 85 ? -4.381 -14.513 7.700 1.00 64.38 85 THR A CA 1
ATOM 686 C C . THR A 1 85 ? -4.181 -15.804 6.916 1.00 64.38 85 THR A C 1
ATOM 688 O O . THR A 1 85 ? -4.626 -16.861 7.351 1.00 64.38 85 THR A O 1
ATOM 691 N N . LEU A 1 86 ? -3.411 -15.741 5.830 1.00 65.31 86 LEU A N 1
ATOM 692 C CA . LEU A 1 86 ? -3.010 -16.906 5.037 1.00 65.31 86 LEU A CA 1
ATOM 693 C C . LEU A 1 86 ? -2.004 -17.787 5.786 1.00 65.31 86 LEU A C 1
ATOM 695 O O . LEU A 1 86 ? -1.891 -18.983 5.550 1.00 65.31 86 LEU A O 1
ATOM 699 N N . ARG A 1 87 ? -1.265 -17.189 6.723 1.00 66.62 87 ARG A N 1
ATOM 700 C CA . ARG A 1 87 ? -0.171 -17.816 7.463 1.00 66.62 87 ARG A CA 1
ATOM 701 C C . ARG A 1 87 ? -0.634 -18.554 8.722 1.00 66.62 87 ARG A C 1
ATOM 703 O O . ARG A 1 87 ? 0.184 -18.738 9.624 1.00 66.62 87 ARG A O 1
ATOM 710 N N . ARG A 1 88 ? -1.912 -18.958 8.825 1.00 55.91 88 ARG A N 1
ATOM 711 C CA . ARG A 1 88 ? -2.433 -19.710 9.984 1.00 55.91 88 ARG A CA 1
ATOM 712 C C . ARG A 1 88 ? -1.688 -21.045 10.131 1.00 55.91 88 ARG A C 1
ATOM 714 O O . ARG A 1 88 ? -2.113 -22.087 9.650 1.00 55.91 88 ARG A O 1
ATOM 721 N N . ARG A 1 89 ? -0.578 -21.019 10.869 1.00 53.97 89 ARG A N 1
ATOM 722 C CA . ARG A 1 89 ? 0.034 -22.195 11.479 1.00 53.97 89 ARG A CA 1
ATOM 723 C C . ARG A 1 89 ? -0.673 -22.404 12.814 1.00 53.97 89 ARG A C 1
ATOM 725 O O . ARG A 1 89 ? -0.519 -21.610 13.741 1.00 53.97 89 ARG A O 1
ATOM 732 N N . LYS A 1 90 ? -1.511 -23.439 12.873 1.00 55.16 90 LYS A N 1
ATOM 733 C CA . LYS A 1 90 ? -2.146 -23.930 14.098 1.00 55.16 90 LYS A CA 1
ATOM 734 C C . LYS A 1 90 ? -1.045 -24.216 15.127 1.00 55.16 90 LYS A C 1
ATOM 736 O O . LYS A 1 90 ? -0.089 -24.922 14.824 1.00 55.16 90 LYS A O 1
ATOM 741 N N . GLY A 1 91 ? -1.197 -23.670 16.330 1.00 59.75 91 GLY A N 1
ATOM 742 C CA . GLY A 1 91 ? -0.432 -24.100 17.496 1.00 59.75 91 GLY A CA 1
ATOM 743 C C . GLY A 1 91 ? 0.948 -23.464 17.639 1.00 59.75 91 GLY A C 1
ATOM 744 O O . GLY A 1 91 ? 1.951 -23.968 17.144 1.00 59.75 91 GLY A O 1
ATOM 745 N N . ARG A 1 92 ? 0.989 -22.391 18.422 1.00 57.06 92 ARG A N 1
ATOM 746 C CA . ARG A 1 92 ? 1.783 -22.251 19.653 1.00 57.06 92 ARG A CA 1
ATOM 747 C C . ARG A 1 92 ? 1.735 -20.765 19.976 1.00 57.06 92 ARG A C 1
ATOM 749 O O . ARG A 1 92 ? 2.331 -19.957 19.268 1.00 57.06 92 ARG A O 1
ATOM 756 N N . GLY A 1 93 ? 0.979 -20.413 21.019 1.00 59.38 93 GLY A N 1
ATOM 757 C CA . GLY A 1 93 ? 1.096 -19.094 21.637 1.00 59.38 93 GLY A CA 1
ATOM 758 C C . GLY A 1 93 ? 2.569 -18.789 21.936 1.00 59.38 93 GLY A C 1
ATOM 759 O O . GLY A 1 93 ? 3.388 -19.719 21.935 1.00 59.38 93 GLY A O 1
ATOM 760 N N . PRO A 1 94 ? 2.935 -17.513 22.146 1.00 57.84 94 PRO A N 1
ATOM 761 C CA . PRO A 1 94 ? 4.319 -17.155 22.427 1.00 57.84 94 PRO A CA 1
ATOM 762 C C . PRO A 1 94 ? 4.841 -18.104 23.501 1.00 57.84 94 PRO A C 1
ATOM 764 O O . PRO A 1 94 ? 4.204 -18.257 24.543 1.00 57.84 94 PRO A O 1
ATOM 767 N N . ARG A 1 95 ? 5.943 -18.808 23.208 1.00 59.50 95 ARG A N 1
ATOM 768 C CA . ARG A 1 95 ? 6.629 -19.644 24.195 1.00 59.50 95 ARG A CA 1
ATOM 769 C C . ARG A 1 95 ? 6.938 -18.715 25.364 1.00 59.50 95 ARG A C 1
ATOM 771 O O . ARG A 1 95 ? 7.863 -17.912 25.276 1.00 59.50 95 ARG A O 1
ATOM 778 N N . GLN A 1 96 ? 6.125 -18.760 26.414 1.00 62.97 96 GLN A N 1
ATOM 779 C CA . GLN A 1 96 ? 6.403 -18.025 27.631 1.00 62.97 96 GLN A CA 1
ATOM 780 C C . GLN A 1 96 ? 7.589 -18.734 28.265 1.00 62.97 96 GLN A C 1
ATOM 782 O O . GLN A 1 96 ? 7.443 -19.767 28.915 1.00 62.97 96 GLN A O 1
ATOM 787 N N . TRP A 1 97 ? 8.788 -18.214 28.017 1.00 64.44 97 TRP A N 1
ATOM 788 C CA . TRP A 1 97 ? 9.952 -18.576 28.806 1.00 64.44 97 TRP A CA 1
ATOM 789 C C . TRP A 1 97 ? 9.655 -18.108 30.231 1.00 64.44 97 TRP A C 1
ATOM 791 O O . TRP A 1 97 ? 9.810 -16.926 30.541 1.00 64.44 97 TRP A O 1
ATOM 801 N N . ARG A 1 98 ? 9.137 -19.011 31.077 1.00 65.75 98 ARG A N 1
ATOM 802 C CA . ARG A 1 98 ? 8.938 -18.740 32.504 1.00 65.75 98 ARG A CA 1
ATOM 803 C C . ARG A 1 98 ? 10.312 -18.385 33.062 1.00 65.75 98 ARG A C 1
ATOM 805 O O . ARG A 1 98 ? 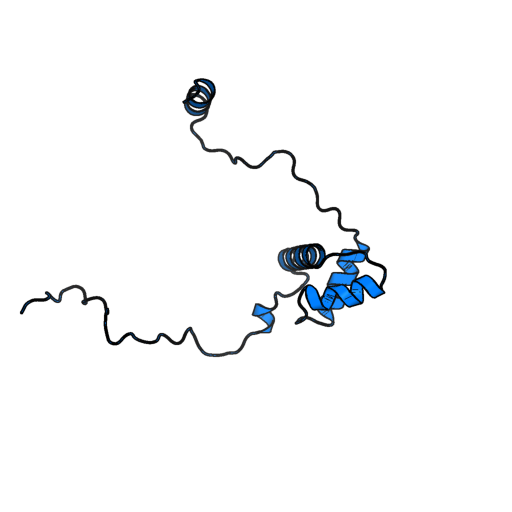11.185 -19.246 33.159 1.00 65.75 98 ARG A O 1
ATOM 812 N N . ARG A 1 99 ? 10.542 -17.102 33.346 1.00 69.81 99 ARG A N 1
ATOM 813 C CA . ARG A 1 99 ? 11.802 -16.660 33.946 1.00 69.81 99 ARG A CA 1
ATOM 814 C C . ARG A 1 99 ? 11.915 -17.324 35.320 1.00 69.81 99 ARG A C 1
ATOM 816 O O . ARG A 1 99 ? 10.971 -17.273 36.106 1.00 69.81 99 ARG A O 1
ATOM 823 N N . LYS A 1 100 ? 13.055 -17.964 35.605 1.00 73.06 100 LYS A N 1
ATOM 824 C CA . LYS A 1 100 ? 13.312 -18.576 36.923 1.00 73.06 100 LYS A CA 1
ATOM 825 C C . LYS A 1 100 ? 13.320 -17.515 38.037 1.00 73.06 100 LYS A C 1
ATOM 827 O O . LYS A 1 100 ? 12.871 -17.789 39.139 1.00 73.06 100 LYS A O 1
ATOM 832 N N . HIS A 1 101 ? 13.763 -16.299 37.719 1.00 73.56 101 HIS A N 1
ATOM 833 C CA . HIS A 1 101 ? 13.842 -15.137 38.609 1.00 73.56 101 HIS A CA 1
ATOM 834 C C . HIS A 1 101 ? 12.843 -14.035 38.200 1.00 73.56 101 HIS A C 1
ATOM 836 O O . HIS A 1 101 ? 12.265 -14.086 37.114 1.00 73.56 101 HIS A O 1
ATOM 842 N N . ALA A 1 102 ? 12.662 -13.019 39.055 1.00 73.75 102 ALA A N 1
ATOM 843 C CA . ALA A 1 102 ? 11.759 -11.877 38.831 1.00 73.75 102 ALA A CA 1
ATOM 844 C C . ALA A 1 102 ? 10.278 -12.259 38.607 1.00 73.75 102 ALA A C 1
ATOM 846 O O . ALA A 1 102 ? 9.550 -11.586 37.877 1.00 73.75 102 ALA A O 1
ATOM 847 N N . GLN A 1 103 ? 9.821 -13.339 39.247 1.00 79.25 103 GLN A N 1
ATOM 848 C CA . GLN A 1 103 ? 8.396 -13.645 39.351 1.00 79.25 103 GLN A CA 1
ATOM 849 C C . GLN A 1 103 ? 7.755 -12.747 40.415 1.00 79.25 103 GLN A C 1
ATOM 851 O O . GLN A 1 103 ? 8.366 -12.448 41.443 1.00 79.25 103 GLN A O 1
ATOM 856 N N . ARG A 1 104 ? 6.525 -12.296 40.158 1.00 77.06 104 ARG A N 1
ATOM 857 C CA . ARG A 1 104 ? 5.770 -11.479 41.111 1.00 77.06 104 ARG A CA 1
ATOM 858 C C . ARG A 1 104 ? 5.435 -12.325 42.339 1.00 77.06 104 ARG A C 1
ATOM 860 O O . ARG A 1 104 ? 4.910 -13.425 42.186 1.00 77.06 104 ARG A O 1
ATOM 867 N N . LEU A 1 105 ? 5.702 -11.796 43.533 1.00 79.75 105 LEU A N 1
ATOM 868 C CA . LEU A 1 105 ? 5.278 -12.431 44.779 1.00 79.75 105 LEU A CA 1
ATOM 869 C C . LEU A 1 105 ? 3.738 -12.512 44.788 1.00 79.75 105 LEU A C 1
ATOM 871 O O . LEU A 1 105 ? 3.089 -11.491 44.518 1.00 79.75 105 LEU A O 1
ATOM 875 N N . PRO A 1 106 ? 3.137 -13.695 45.015 1.00 79.31 106 PRO A N 1
ATOM 876 C CA . PRO A 1 106 ? 1.690 -13.824 45.070 1.00 79.31 106 PRO A CA 1
ATOM 877 C C . PRO A 1 106 ? 1.124 -12.912 46.154 1.00 79.31 106 PRO A C 1
ATOM 879 O O . PRO A 1 106 ? 1.739 -12.691 47.197 1.00 79.31 106 PRO A O 1
ATOM 882 N N . ARG A 1 107 ? -0.060 -12.358 45.898 1.00 73.31 107 ARG A N 1
ATOM 883 C CA . ARG A 1 107 ? -0.714 -11.451 46.840 1.00 73.31 107 ARG A CA 1
ATOM 884 C C . ARG A 1 107 ? -1.053 -12.239 48.114 1.00 73.31 107 ARG A C 1
ATOM 886 O O . ARG A 1 107 ? -1.781 -13.218 48.020 1.00 73.31 107 ARG A O 1
ATOM 893 N N . GLY A 1 108 ? -0.510 -11.825 49.260 1.00 78.44 108 GLY A N 1
ATOM 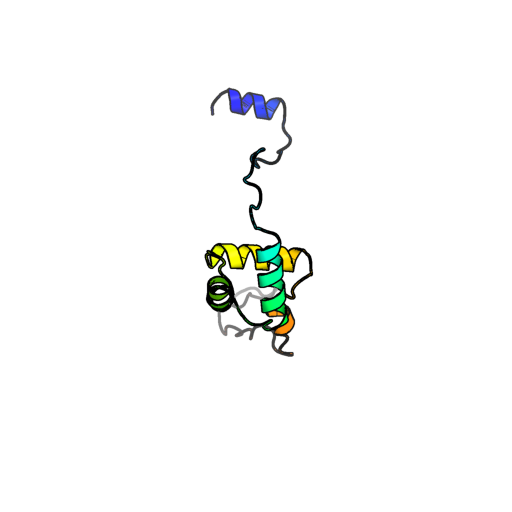894 C CA . GLY A 1 108 ? -0.709 -12.488 50.559 1.00 78.44 108 GLY A CA 1
ATOM 895 C C . GLY A 1 108 ? 0.522 -13.209 51.120 1.00 78.44 108 GLY A C 1
ATOM 896 O O . GLY A 1 108 ? 0.502 -13.598 52.280 1.00 78.44 108 GLY A O 1
ATOM 897 N N . LEU A 1 109 ? 1.603 -13.344 50.345 1.00 69.50 109 LEU A N 1
ATOM 898 C CA . LEU A 1 109 ? 2.902 -13.777 50.863 1.00 69.50 109 LEU A CA 1
ATOM 899 C C . LEU A 1 109 ? 3.737 -12.545 51.210 1.00 69.50 109 LEU A C 1
ATOM 901 O O . LEU A 1 109 ? 4.026 -11.730 50.333 1.00 69.50 109 LEU A O 1
ATOM 905 N N . ASP A 1 110 ? 4.105 -12.404 52.482 1.00 71.19 110 ASP A N 1
ATOM 906 C CA . ASP A 1 110 ? 5.071 -11.398 52.918 1.00 71.19 110 ASP A CA 1
ATOM 907 C C . ASP A 1 110 ? 6.493 -11.933 52.704 1.00 71.19 110 ASP A C 1
ATOM 909 O O . ASP A 1 110 ? 6.7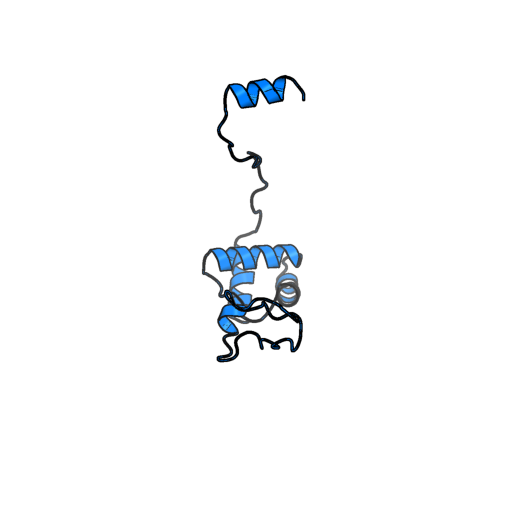81 -13.116 52.885 1.00 71.19 110 ASP A O 1
ATOM 913 N N . ARG A 1 111 ? 7.393 -11.056 52.270 1.00 60.75 111 ARG A N 1
ATOM 914 C CA . ARG A 1 111 ? 8.765 -11.383 51.883 1.00 60.75 111 ARG A CA 1
ATOM 915 C C . ARG A 1 111 ? 9.660 -11.376 53.125 1.00 60.75 111 ARG A C 1
ATOM 917 O O . ARG A 1 111 ? 10.653 -10.655 53.153 1.00 60.75 111 ARG A O 1
ATOM 924 N N . ARG A 1 112 ? 9.274 -12.096 54.181 1.00 67.44 112 ARG A N 1
ATOM 925 C CA . ARG A 1 112 ? 10.008 -12.079 55.454 1.00 67.44 112 ARG A CA 1
ATOM 926 C C . ARG A 1 112 ? 11.039 -13.195 55.539 1.00 67.44 112 ARG A C 1
ATOM 928 O O . ARG A 1 112 ? 10.835 -14.294 55.028 1.00 67.44 112 ARG A O 1
ATOM 935 N N . ARG A 1 113 ? 12.164 -12.803 56.125 1.00 50.06 113 ARG A N 1
ATOM 936 C CA . ARG A 1 113 ? 13.364 -13.571 56.435 1.00 50.06 113 ARG A CA 1
ATOM 937 C C . ARG A 1 113 ? 13.272 -14.074 57.867 1.00 50.06 113 ARG A C 1
ATOM 939 O O . ARG A 1 113 ? 12.635 -13.350 58.665 1.00 50.06 113 ARG A O 1
#

Radius of gyration: 25.48 Å; chains: 1; bounding box: 28×59×74 Å

Sequence (113 aa):
MPHSTLYRWQERPERRSRRPKRTRPKTWMPALVEAVESLRLDHPMWGKAKLGPPLRRQGFAVSDATVGRIIAHLIARGRVAPVPTLRRRKGRGPRQWRRKHAQRLPRGLDRRR

pLDDT: mean 82.19, std 12.61, range [50.06, 95.81]